Protein AF-A0ABD6DQR4-F1 (afdb_monomer)

pLDDT: mean 79.45, std 14.62, range [43.91, 92.44]

Structure (mmCIF, N/CA/C/O backbone):
data_AF-A0ABD6DQR4-F1
#
_entry.id   AF-A0ABD6DQR4-F1
#
loop_
_atom_site.group_PDB
_atom_site.id
_atom_site.type_symbol
_atom_site.label_atom_id
_atom_site.label_alt_id
_atom_site.label_comp_id
_atom_site.label_asym_id
_atom_site.label_entity_id
_atom_site.label_seq_id
_atom_site.pdbx_PDB_ins_code
_atom_site.Cartn_x
_atom_site.Cartn_y
_atom_site.Cartn_z
_atom_site.occupancy
_atom_site.B_iso_or_equiv
_atom_site.auth_seq_id
_atom_site.auth_comp_id
_atom_site.auth_asym_id
_atom_site.auth_atom_id
_atom_site.pdbx_PDB_model_num
ATOM 1 N N . MET A 1 1 ? -3.335 6.739 5.863 1.00 77.06 1 MET A N 1
ATOM 2 C CA . MET A 1 1 ? -3.427 5.710 4.803 1.00 77.06 1 MET A CA 1
ATOM 3 C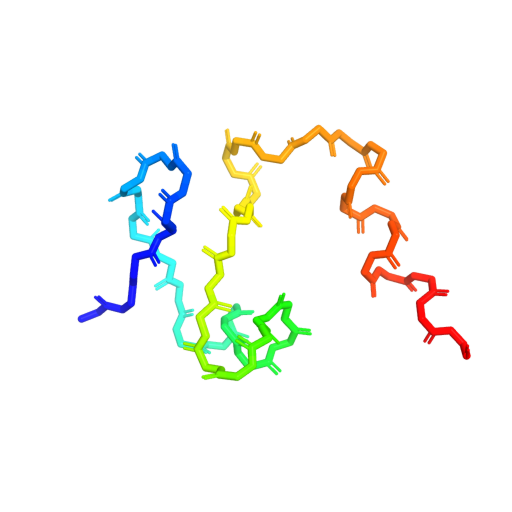 C . MET A 1 1 ? -2.062 5.061 4.702 1.00 77.06 1 MET A C 1
ATOM 5 O O . MET A 1 1 ? -1.100 5.821 4.736 1.00 77.06 1 MET A O 1
ATOM 9 N N . PRO A 1 2 ? -1.960 3.724 4.667 1.00 87.31 2 PRO A N 1
ATOM 10 C CA . PRO A 1 2 ? -0.663 3.065 4.584 1.00 87.31 2 PRO A CA 1
ATOM 11 C C . PRO A 1 2 ? 0.032 3.379 3.254 1.00 87.31 2 PRO A C 1
ATOM 13 O O . PRO A 1 2 ? -0.623 3.663 2.246 1.00 87.31 2 PRO A O 1
ATOM 16 N N . VAL A 1 3 ? 1.361 3.351 3.271 1.00 92.38 3 VAL A N 1
ATOM 17 C CA . VAL A 1 3 ? 2.214 3.607 2.105 1.00 92.38 3 VAL A CA 1
ATOM 18 C C . VAL A 1 3 ? 3.146 2.425 1.874 1.00 92.38 3 VAL A C 1
ATOM 20 O O . VAL A 1 3 ? 3.425 1.650 2.785 1.00 92.38 3 VAL A O 1
ATOM 23 N N . CYS A 1 4 ? 3.590 2.269 0.633 1.00 91.44 4 CYS A N 1
ATOM 24 C CA . CYS A 1 4 ? 4.611 1.302 0.262 1.00 91.44 4 CYS A CA 1
ATOM 25 C C . CYS A 1 4 ? 6.002 1.828 0.633 1.00 91.44 4 CYS A C 1
ATOM 27 O O . CYS A 1 4 ? 6.364 2.922 0.209 1.00 91.44 4 CYS A O 1
ATOM 29 N N . ASN A 1 5 ? 6.814 1.034 1.325 1.00 90.44 5 ASN A N 1
ATOM 30 C CA . ASN A 1 5 ? 8.150 1.455 1.761 1.00 90.44 5 ASN A CA 1
ATOM 31 C C . ASN A 1 5 ? 9.168 1.561 0.607 1.00 90.44 5 ASN A C 1
ATOM 33 O O . ASN A 1 5 ? 10.200 2.202 0.764 1.00 90.44 5 ASN A O 1
ATOM 37 N N . ASN A 1 6 ? 8.892 0.961 -0.559 1.00 89.31 6 ASN A N 1
ATOM 38 C CA . ASN A 1 6 ? 9.797 0.995 -1.716 1.00 89.31 6 ASN A CA 1
ATOM 39 C C . ASN A 1 6 ? 9.539 2.155 -2.691 1.00 89.31 6 ASN A C 1
ATOM 41 O O . ASN A 1 6 ? 10.460 2.616 -3.356 1.00 89.31 6 ASN A O 1
ATOM 45 N N . CYS A 1 7 ? 8.290 2.605 -2.842 1.00 91.81 7 CYS A N 1
ATOM 46 C CA . CYS A 1 7 ? 7.950 3.664 -3.809 1.00 91.81 7 CYS A CA 1
ATOM 47 C C . CYS A 1 7 ? 7.075 4.781 -3.237 1.00 91.81 7 CYS A C 1
ATOM 49 O O . CYS A 1 7 ? 6.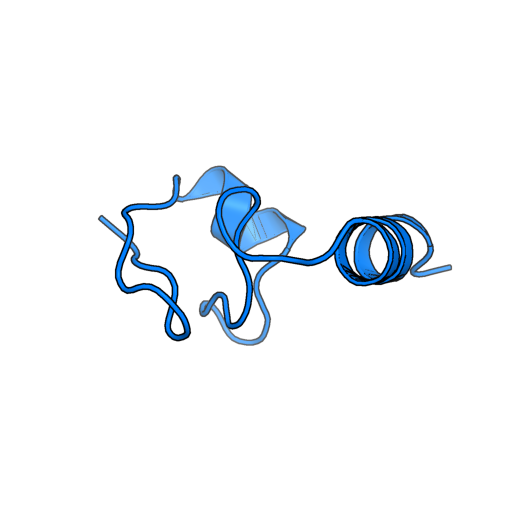614 5.634 -3.994 1.00 91.81 7 CYS A O 1
ATOM 51 N N . GLU A 1 8 ? 6.797 4.734 -1.931 1.00 92.00 8 GLU A N 1
ATOM 52 C CA . GLU A 1 8 ? 6.043 5.729 -1.154 1.00 92.00 8 GLU A CA 1
ATOM 53 C C . GLU A 1 8 ? 4.601 5.966 -1.626 1.00 92.00 8 GLU A C 1
ATOM 55 O O . GLU A 1 8 ? 3.887 6.827 -1.111 1.00 92.00 8 GLU A O 1
ATOM 60 N N . ARG A 1 9 ? 4.121 5.170 -2.586 1.00 90.19 9 ARG A N 1
ATOM 61 C CA . ARG A 1 9 ? 2.744 5.252 -3.059 1.00 90.19 9 ARG A CA 1
ATOM 62 C C . ARG A 1 9 ? 1.767 4.742 -2.015 1.00 90.19 9 ARG A C 1
ATOM 64 O O . ARG A 1 9 ? 2.045 3.794 -1.278 1.00 90.19 9 ARG A O 1
ATOM 71 N N . TYR A 1 10 ? 0.587 5.350 -2.014 1.00 92.44 10 TYR A N 1
ATOM 72 C CA . TYR A 1 10 ? -0.523 4.922 -1.178 1.00 92.44 10 TYR A CA 1
ATO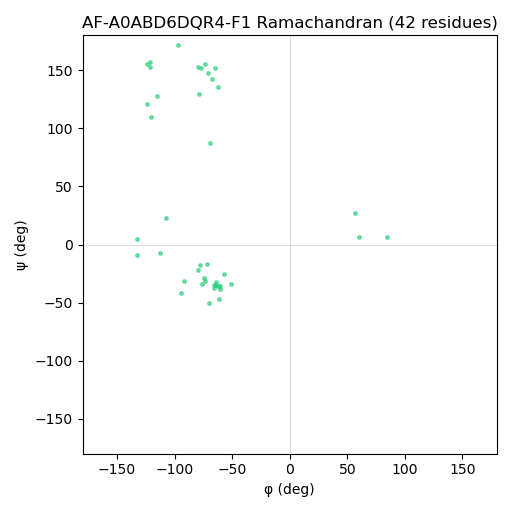M 73 C C . TYR A 1 10 ? -0.966 3.506 -1.530 1.00 92.44 10 TYR A C 1
ATOM 75 O O . TYR A 1 10 ? -1.162 3.171 -2.697 1.00 92.44 10 TYR A O 1
ATOM 83 N N . VAL A 1 11 ? -1.188 2.702 -0.496 1.00 90.00 11 VAL A N 1
ATOM 84 C CA . VAL A 1 11 ? -1.803 1.380 -0.599 1.00 90.00 11 VAL A CA 1
ATOM 85 C C . VAL A 1 11 ? -3.066 1.345 0.254 1.00 90.00 11 VAL A C 1
ATOM 87 O O . VAL A 1 11 ? -3.215 2.101 1.218 1.00 90.00 11 VAL A O 1
ATOM 90 N N . SER A 1 12 ? -4.023 0.493 -0.112 1.00 91.06 12 SER A N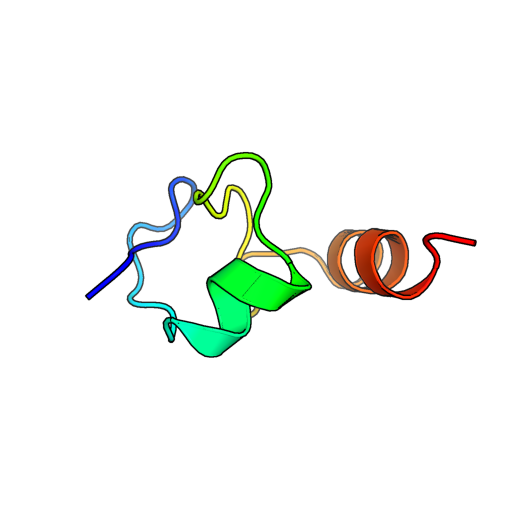 1
ATOM 91 C CA . SER A 1 12 ? -5.222 0.317 0.706 1.00 91.06 12 SER A CA 1
ATOM 92 C C . SER A 1 12 ? -4.892 -0.485 1.965 1.00 91.06 12 SER A C 1
ATOM 94 O O . SER A 1 12 ? -3.952 -1.279 1.996 1.00 91.06 12 SER A O 1
ATOM 96 N N . HIS A 1 13 ? -5.689 -0.307 3.016 1.00 90.19 13 HIS A N 1
ATOM 97 C CA . HIS A 1 13 ? -5.543 -1.115 4.226 1.00 90.19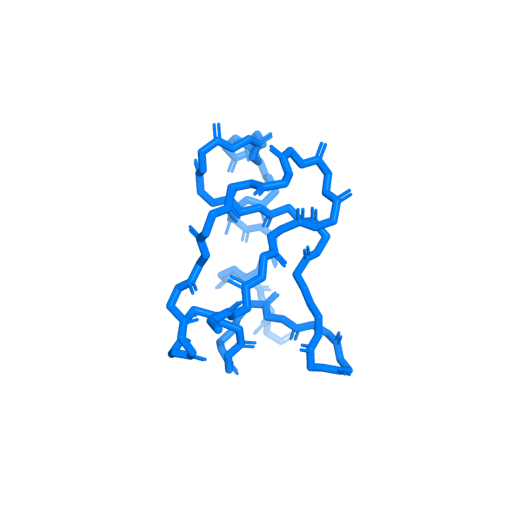 13 HIS A CA 1
ATOM 98 C C . HIS A 1 13 ? -5.753 -2.612 3.935 1.00 90.19 13 HIS A C 1
ATOM 100 O O . HIS A 1 13 ? -5.047 -3.456 4.479 1.00 90.19 13 HIS A O 1
ATOM 106 N N . ASP A 1 14 ? -6.671 -2.946 3.026 1.00 90.19 14 ASP A N 1
ATOM 107 C CA . ASP A 1 14 ? -6.894 -4.331 2.602 1.00 90.19 14 ASP A CA 1
ATOM 108 C C . ASP A 1 14 ? -5.686 -4.910 1.861 1.00 90.19 14 ASP A C 1
ATOM 110 O O . ASP A 1 14 ? -5.351 -6.075 2.057 1.00 90.19 14 ASP A O 1
ATOM 114 N N . PHE A 1 15 ? -4.974 -4.091 1.082 1.00 87.00 15 PHE A N 1
ATOM 115 C CA . PHE A 1 15 ? -3.732 -4.508 0.436 1.00 87.00 15 PHE A CA 1
ATOM 116 C C . PHE A 1 15 ? -2.672 -4.893 1.475 1.00 87.00 15 PHE A C 1
ATOM 118 O O . PHE A 1 15 ? -2.082 -5.966 1.380 1.00 87.00 15 PHE A O 1
ATOM 125 N N . VAL A 1 16 ? -2.481 -4.065 2.509 1.00 89.06 16 VAL A N 1
ATOM 126 C CA . VAL A 1 16 ? -1.554 -4.359 3.617 1.00 89.06 16 VAL A CA 1
ATOM 127 C C . VAL A 1 16 ? -1.952 -5.633 4.360 1.00 89.06 16 VAL A C 1
ATOM 129 O O . VAL A 1 16 ? -1.092 -6.419 4.735 1.00 89.06 16 VAL A O 1
ATOM 132 N N . ARG A 1 17 ? -3.249 -5.885 4.558 1.00 88.56 17 ARG A N 1
ATOM 133 C CA . ARG A 1 17 ? -3.712 -7.102 5.244 1.00 88.56 17 ARG A CA 1
ATOM 134 C C . ARG A 1 17 ? -3.373 -8.393 4.503 1.00 88.56 17 ARG A C 1
ATOM 136 O O . ARG A 1 17 ? -3.216 -9.419 5.154 1.00 88.56 17 ARG A O 1
ATOM 143 N N . VAL A 1 18 ? -3.346 -8.356 3.173 1.00 86.62 18 VAL A N 1
ATOM 144 C CA . VAL A 1 18 ? -3.147 -9.550 2.337 1.00 86.62 18 VAL A CA 1
ATOM 145 C C . VAL A 1 18 ? -1.679 -9.733 1.963 1.00 86.62 18 VAL A C 1
ATOM 147 O O . VAL A 1 18 ? -1.179 -10.852 1.992 1.00 86.62 18 VAL A O 1
ATOM 150 N N . PHE A 1 19 ? -0.998 -8.643 1.614 1.00 83.69 19 PHE A N 1
ATOM 151 C CA . PHE A 1 19 ? 0.360 -8.670 1.062 1.00 83.69 19 PHE A CA 1
ATOM 152 C C . PHE A 1 19 ? 1.407 -8.055 1.988 1.00 83.69 19 PHE A C 1
ATOM 154 O O . PHE A 1 19 ? 2.597 -8.103 1.683 1.00 83.69 19 PHE A O 1
ATOM 161 N N . GLY A 1 20 ? 0.980 -7.438 3.088 1.00 85.56 20 GLY A N 1
ATOM 162 C CA . GLY A 1 20 ? 1.887 -6.846 4.052 1.00 85.56 20 GLY A CA 1
ATOM 163 C C . GLY A 1 20 ? 2.499 -7.881 4.987 1.00 85.56 20 GLY A C 1
ATOM 164 O O . GLY A 1 20 ? 1.908 -8.914 5.302 1.00 85.56 20 GLY A O 1
ATOM 165 N N . ARG A 1 21 ? 3.692 -7.561 5.475 1.00 83.88 21 ARG A N 1
ATOM 166 C CA . ARG A 1 21 ? 4.401 -8.292 6.520 1.00 83.88 21 ARG A CA 1
ATOM 167 C C . ARG A 1 21 ? 4.517 -7.366 7.720 1.00 83.88 21 ARG A C 1
ATOM 169 O O . ARG A 1 21 ? 4.916 -6.221 7.568 1.00 83.88 21 ARG A O 1
ATOM 176 N N . GLU A 1 22 ? 4.096 -7.837 8.892 1.00 85.81 22 GLU A N 1
ATOM 177 C CA . GLU A 1 22 ? 4.134 -7.044 10.137 1.00 85.81 22 GLU A CA 1
ATOM 178 C C . GLU A 1 22 ? 3.375 -5.701 10.049 1.00 85.81 22 GLU A C 1
ATOM 180 O O . GLU A 1 22 ? 3.654 -4.762 10.783 1.00 85.81 22 GLU A O 1
ATOM 185 N N . GLY A 1 23 ? 2.364 -5.623 9.174 1.00 83.31 23 GLY A N 1
ATOM 186 C CA . GLY A 1 23 ? 1.564 -4.411 8.971 1.00 83.31 23 GLY A CA 1
ATOM 187 C C . GLY A 1 23 ? 2.166 -3.405 7.986 1.00 83.31 23 GLY A C 1
ATOM 188 O O . GLY A 1 23 ? 1.595 -2.331 7.808 1.00 83.31 23 GLY A O 1
ATOM 189 N N . GLU A 1 24 ? 3.259 -3.754 7.308 1.00 85.06 24 GLU A N 1
ATOM 190 C CA . GLU A 1 24 ? 3.920 -2.908 6.315 1.00 85.06 24 GLU A CA 1
ATOM 191 C C . GLU A 1 24 ? 4.001 -3.587 4.946 1.00 85.06 24 GLU A C 1
ATOM 193 O O . GLU A 1 24 ? 3.931 -4.809 4.827 1.00 85.06 24 GLU A O 1
ATOM 198 N N . VAL A 1 25 ? 4.135 -2.787 3.887 1.00 88.56 25 VAL A N 1
ATOM 199 C CA . VAL A 1 25 ? 4.250 -3.270 2.505 1.00 88.56 25 VAL A CA 1
ATOM 200 C C . VAL A 1 25 ? 5.573 -2.796 1.932 1.00 88.56 25 VAL A C 1
ATOM 202 O O . VAL A 1 25 ? 5.736 -1.615 1.626 1.00 88.56 25 VAL A O 1
ATOM 205 N N . GLU A 1 26 ? 6.500 -3.730 1.728 1.00 88.62 26 GLU A N 1
ATOM 206 C CA . GLU A 1 26 ? 7.772 -3.426 1.072 1.00 88.62 26 GLU A CA 1
ATOM 207 C C . GLU A 1 26 ? 7.553 -3.138 -0.413 1.00 88.62 26 GLU A C 1
ATOM 209 O O . GLU A 1 26 ? 7.917 -2.064 -0.873 1.00 88.62 26 GLU A O 1
ATOM 214 N N . HIS A 1 27 ? 6.845 -4.005 -1.143 1.00 87.94 27 HIS A N 1
ATOM 215 C CA . HIS A 1 27 ? 6.572 -3.831 -2.574 1.00 87.94 27 HIS A CA 1
ATOM 216 C C . HIS A 1 27 ? 5.066 -3.852 -2.867 1.00 87.94 27 HIS A C 1
ATOM 218 O O . HIS A 1 27 ? 4.381 -4.834 -2.587 1.00 87.94 27 HIS A O 1
ATOM 224 N N . CYS A 1 28 ? 4.536 -2.766 -3.440 1.00 89.50 28 CYS A N 1
ATOM 225 C CA . CYS A 1 28 ? 3.134 -2.674 -3.853 1.00 89.50 28 CYS A CA 1
ATOM 226 C C . CYS A 1 28 ? 2.952 -2.985 -5.342 1.00 89.50 28 CYS A C 1
ATOM 228 O O . CYS A 1 28 ? 3.921 -3.056 -6.090 1.00 89.50 28 CYS A O 1
ATOM 230 N N . ILE A 1 29 ? 1.705 -3.108 -5.800 1.00 85.50 29 ILE A N 1
ATOM 231 C CA . ILE A 1 29 ? 1.388 -3.433 -7.201 1.00 85.50 29 ILE A CA 1
ATOM 232 C C . ILE A 1 29 ? 1.975 -2.452 -8.231 1.00 85.50 29 ILE A C 1
ATOM 234 O O . ILE A 1 29 ? 2.227 -2.841 -9.366 1.00 85.50 29 ILE A O 1
ATOM 238 N N . ASP A 1 30 ? 2.238 -1.206 -7.832 1.00 85.75 30 ASP A N 1
ATOM 239 C CA . ASP A 1 30 ? 2.782 -0.180 -8.726 1.00 85.75 30 ASP A CA 1
ATOM 240 C C . ASP A 1 30 ? 4.299 -0.303 -8.945 1.00 85.75 30 ASP A C 1
ATOM 242 O O . ASP A 1 30 ? 4.820 0.236 -9.921 1.00 85.75 30 ASP A O 1
ATOM 246 N N . CYS A 1 31 ? 5.025 -0.959 -8.034 1.00 86.88 31 CYS A N 1
ATOM 247 C CA . CYS A 1 31 ? 6.492 -1.016 -8.061 1.00 86.88 31 CYS A CA 1
ATOM 248 C C . CYS A 1 31 ? 7.080 -2.421 -7.873 1.00 86.88 31 CYS A C 1
ATOM 250 O O . CYS A 1 31 ? 8.288 -2.602 -8.043 1.00 86.88 31 CYS A O 1
ATOM 252 N N . ALA A 1 32 ? 6.252 -3.405 -7.523 1.00 83.06 32 ALA A N 1
ATOM 253 C CA . ALA A 1 32 ? 6.618 -4.810 -7.492 1.00 83.06 32 ALA A CA 1
ATOM 254 C C . ALA A 1 32 ? 6.875 -5.303 -8.916 1.00 83.06 32 ALA A C 1
ATOM 256 O O . ALA A 1 32 ? 6.174 -4.935 -9.863 1.00 83.06 32 ALA A O 1
ATOM 257 N N . ARG A 1 33 ? 7.866 -6.179 -9.084 1.00 72.94 33 ARG A N 1
ATOM 258 C CA . ARG A 1 33 ? 8.026 -6.888 -10.355 1.00 72.94 33 ARG A CA 1
ATOM 259 C C . ARG A 1 33 ? 6.974 -7.995 -10.403 1.00 72.94 33 ARG A C 1
ATOM 261 O O . ARG A 1 33 ? 6.601 -8.544 -9.371 1.00 72.94 33 ARG A O 1
ATOM 268 N N . ASN A 1 34 ? 6.528 -8.380 -11.600 1.00 62.84 34 ASN A N 1
ATOM 269 C CA . ASN A 1 34 ? 5.528 -9.449 -11.761 1.00 62.84 34 ASN A CA 1
ATOM 270 C C . ASN A 1 34 ? 5.904 -10.742 -11.006 1.00 62.84 34 ASN A C 1
ATOM 272 O O . ASN A 1 34 ? 5.032 -11.411 -10.464 1.00 62.84 34 ASN A O 1
ATOM 276 N N . ALA A 1 35 ? 7.200 -11.065 -10.915 1.00 59.34 35 ALA A N 1
ATOM 277 C CA . ALA A 1 35 ? 7.698 -12.207 -10.148 1.00 59.34 35 ALA A CA 1
ATOM 278 C C . ALA A 1 35 ? 7.402 -12.113 -8.634 1.00 59.34 35 ALA A C 1
ATOM 280 O O . ALA A 1 35 ? 7.080 -13.125 -8.015 1.00 59.34 35 ALA A O 1
ATOM 281 N N . ASP A 1 36 ? 7.442 -10.911 -8.056 1.00 63.72 36 ASP A N 1
ATOM 282 C CA . ASP A 1 36 ? 7.236 -10.670 -6.622 1.00 63.72 36 ASP A CA 1
ATOM 283 C C .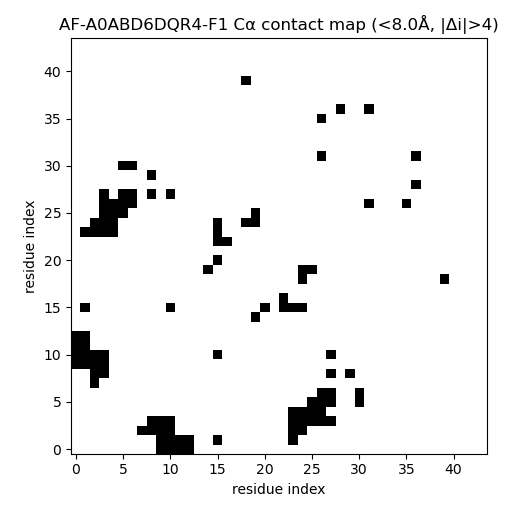 ASP A 1 36 ? 5.746 -10.761 -6.249 1.00 63.72 36 ASP A C 1
ATOM 285 O O . ASP A 1 36 ? 5.387 -11.287 -5.196 1.00 63.72 36 ASP A O 1
ATOM 289 N N . LEU A 1 37 ? 4.856 -10.336 -7.157 1.00 61.12 37 LEU A N 1
ATOM 290 C CA . L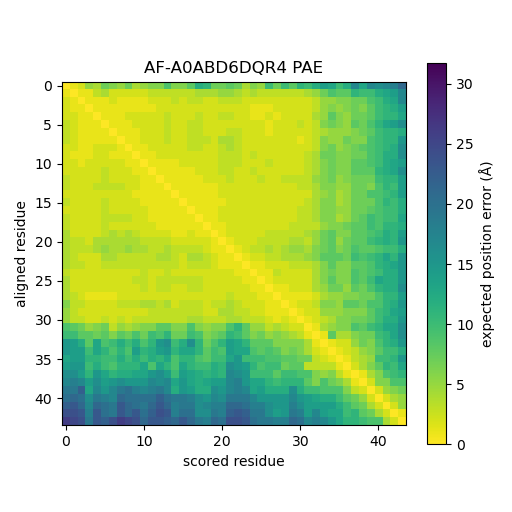EU A 1 37 ? 3.402 -10.475 -6.990 1.00 61.12 37 LEU A CA 1
ATOM 291 C C . LEU A 1 37 ? 2.966 -11.947 -6.955 1.00 61.12 37 LEU A C 1
ATOM 293 O O . LEU A 1 37 ? 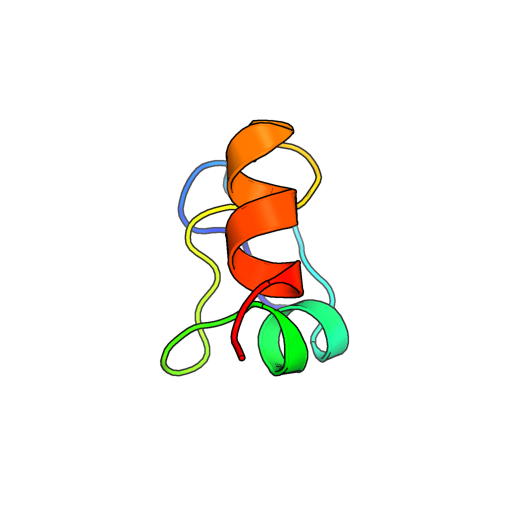2.054 -12.318 -6.215 1.00 61.12 37 LEU A O 1
ATOM 297 N N . HIS A 1 38 ? 3.637 -12.804 -7.727 1.00 60.31 38 HIS A N 1
ATOM 298 C CA . HIS A 1 38 ? 3.375 -14.241 -7.718 1.00 60.31 38 HIS A CA 1
ATOM 299 C C . HIS A 1 38 ? 3.932 -14.942 -6.474 1.00 60.31 38 HIS A C 1
ATOM 301 O O . HIS A 1 38 ? 3.335 -15.921 -6.032 1.00 60.31 38 HIS A O 1
ATOM 307 N N . ALA A 1 39 ? 5.014 -14.436 -5.872 1.00 62.31 39 ALA A N 1
ATOM 308 C CA . ALA A 1 39 ? 5.579 -15.002 -4.647 1.00 62.31 39 ALA A CA 1
ATOM 309 C C . ALA A 1 39 ? 4.628 -14.862 -3.441 1.00 62.31 39 ALA A C 1
ATOM 311 O O . ALA A 1 39 ? 4.495 -15.801 -2.661 1.00 62.31 39 ALA A O 1
ATOM 312 N N . GLY A 1 40 ? 3.899 -13.743 -3.332 1.00 55.78 40 GLY A N 1
ATOM 313 C CA . GLY A 1 40 ? 2.853 -13.555 -2.314 1.00 55.78 40 GLY A CA 1
ATOM 314 C C . GLY A 1 40 ? 1.564 -14.343 -2.589 1.00 55.78 40 GLY A C 1
ATOM 315 O O . GLY A 1 40 ? 0.907 -14.797 -1.657 1.00 55.78 40 GLY A O 1
ATOM 316 N N . ALA A 1 41 ? 1.217 -14.568 -3.864 1.00 50.22 41 ALA A N 1
ATOM 317 C CA . ALA A 1 41 ? 0.065 -15.391 -4.258 1.00 50.22 41 ALA A CA 1
ATOM 318 C C . ALA A 1 41 ? 0.326 -16.910 -4.154 1.00 50.22 41 ALA A C 1
ATOM 320 O O . ALA A 1 41 ? -0.618 -17.700 -4.146 1.00 50.22 41 ALA A O 1
ATOM 321 N N . ALA A 1 42 ? 1.596 -17.319 -4.079 1.00 46.75 42 ALA A N 1
ATOM 322 C CA . ALA A 1 42 ? 2.034 -18.709 -3.970 1.00 46.75 42 ALA A CA 1
ATOM 323 C C . ALA A 1 42 ? 2.564 -19.073 -2.571 1.00 46.75 42 ALA A C 1
ATOM 325 O O . ALA A 1 42 ? 3.302 -20.049 -2.437 1.00 46.75 42 ALA A O 1
ATOM 326 N N . ALA A 1 43 ? 2.177 -18.333 -1.529 1.00 46.31 43 ALA A N 1
ATOM 327 C CA . ALA A 1 43 ? 2.327 -18.796 -0.154 1.00 46.31 43 ALA A CA 1
ATOM 328 C C . ALA A 1 43 ? 1.351 -19.968 0.087 1.00 46.31 43 ALA A C 1
ATOM 330 O O . ALA A 1 43 ? 0.195 -19.772 0.462 1.00 46.31 43 ALA A O 1
ATOM 331 N N . ARG A 1 44 ? 1.806 -21.185 -0.227 1.00 43.91 44 ARG A N 1
ATOM 332 C CA . ARG A 1 44 ? 1.251 -22.444 0.284 1.00 43.91 44 ARG A CA 1
ATOM 333 C C . ARG A 1 44 ? 1.967 -22.841 1.561 1.00 43.91 44 ARG A C 1
ATOM 335 O O . ARG A 1 44 ? 3.206 -22.677 1.595 1.00 43.91 44 ARG A O 1
#

Radius of gyration: 9.69 Å; Cα contacts (8 Å, |Δi|>4): 53; chains: 1; bounding box: 17×28×22 Å

Sequence (44 aa):
MPVCNNCERYVSHDFVRVFGREGEVEHCIDCARNADLHAGAAAR

Foldseek 3Di:
DAAAPCPRDDDDQVQCVQQNDPSHHPDDPVGDDPVSVVVSVPPD

Organism: NCBI:txid755306

Solvent-accessible 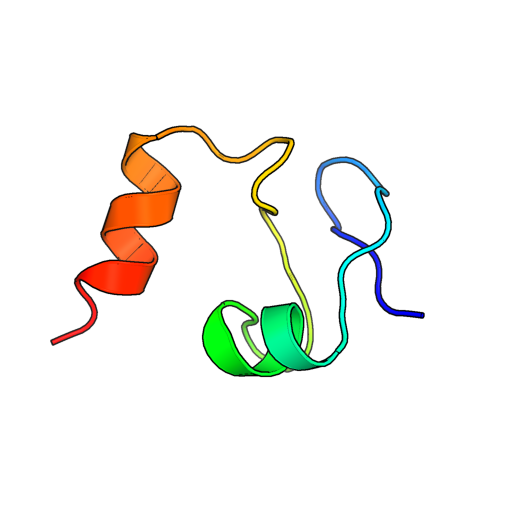surface area (backbone atoms only — not comparable to full-atom values): 2813 Å² total; per-residue (Å²): 128,52,50,18,76,70,75,67,45,79,43,56,70,69,53,31,72,73,70,28,60,99,80,39,27,61,67,42,91,92,73,41,52,77,70,57,60,48,55,69,74,61,72,122

Secondary structure (DSSP, 8-state):
--BBTTT--B--HHHHHHH-BTTBBSS-TTTS-HHHHHHHHT--

Mean predicted aligned error: 6.23 Å

InterPro domains:
  IPR055985 Protein of unknown function DUF7563 [PF24444] (1-37)